Protein 2QNW (pdb70)

Sequence (80 aa):
SDDRRPLLERVKDVVADQLGVDRARINPESNFIKDLDADSSLDSVELVMAFEEKFGVSSIPDDEEEASKIATVQQDALSYIEKAKS

B-factor: mean 25.21, std 8.75, range [10.78, 59.79]

Structure (mmCIF, N/CA/C/O backbone):
data_2QNW
#
_entry.id   2QNW
#
_cell.length_a   38.814
_cell.length_b   38.814
_cell.length_c   104.617
_cell.angle_alpha   90.00
_cell.angle_beta   90.00
_cell.angle_gamma   120.00
#
_symmetry.space_group_name_H-M   'P 31 2 1'
#
loop_
_entity.id
_entity.type
_entity.pdbx_description
1 polymer 'Acyl carrier protein'
2 non-polymer 'ZINC ION'
3 non-polymer 'SODIUM ION'
4 non-polymer 'SULFATE ION'
5 water water
#
loop_
_at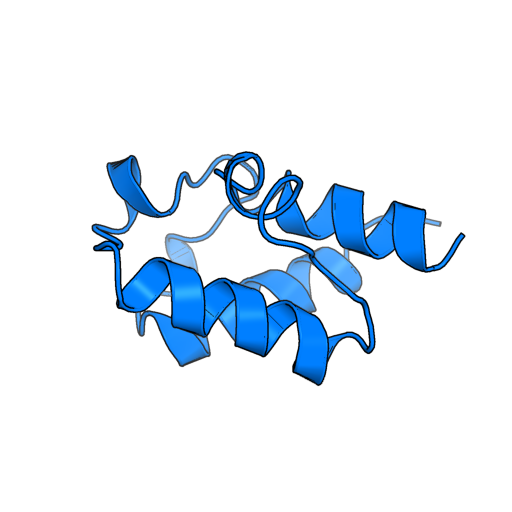om_site.group_PDB
_atom_site.id
_atom_site.type_symbol
_atom_site.label_atom_id
_atom_site.label_alt_id
_atom_site.label_comp_id
_atom_site.label_asym_id
_atom_site.label_entity_id
_atom_site.label_seq_id
_atom_site.pdbx_PDB_ins_code
_atom_site.Cartn_x
_atom_site.Cartn_y
_atom_site.Cartn_z
_atom_site.occupancy
_atom_site.B_iso_or_equiv
_atom_site.auth_seq_id
_atom_site.auth_comp_id
_atom_site.auth_asym_id
_atom_site.auth_atom_id
_atom_site.pdbx_PDB_model_num
ATOM 1 N N . SER A 1 3 ? -3.438 29.812 10.429 1.00 45.84 3 SER A N 1
ATOM 2 C CA . SER A 1 3 ? -3.812 30.333 11.794 1.00 45.69 3 SER A CA 1
ATOM 3 C C . SER A 1 3 ? -5.034 29.680 12.480 1.00 44.80 3 SER A C 1
ATOM 4 O O . SER A 1 3 ? -5.171 29.737 13.712 1.00 45.01 3 SER A O 1
ATOM 7 N N . ASP A 1 4 ? -5.949 29.140 11.677 1.00 42.82 4 ASP A N 1
ATOM 8 C CA . ASP A 1 4 ? -6.941 28.211 12.172 1.00 40.29 4 ASP A CA 1
ATOM 9 C C . ASP A 1 4 ? -6.951 27.027 11.194 1.00 37.89 4 ASP A C 1
ATOM 10 O O . ASP A 1 4 ? -6.465 27.153 10.055 1.00 36.43 4 ASP A O 1
ATOM 15 N N . ASP A 1 5 ? -7.497 25.897 11.643 1.00 34.26 5 ASP A N 1
ATOM 16 C CA . ASP A 1 5 ? -7.481 24.647 10.876 1.00 31.60 5 ASP A CA 1
ATOM 17 C C . ASP A 1 5 ? -8.651 24.479 9.873 1.00 30.03 5 ASP A C 1
ATOM 18 O O . ASP A 1 5 ? -8.800 23.402 9.246 1.00 28.87 5 ASP A O 1
ATOM 23 N N A ARG A 1 6 ? -9.467 25.514 9.691 0.50 28.58 6 ARG A N 1
ATOM 24 N N B ARG A 1 6 ? -9.446 25.542 9.733 0.50 28.48 6 ARG A N 1
ATOM 25 C CA A ARG A 1 6 ? -10.676 25.350 8.874 0.50 28.24 6 ARG A CA 1
ATOM 26 C CA B ARG A 1 6 ? -10.638 25.583 8.879 0.50 28.11 6 ARG A CA 1
ATOM 27 C C A ARG A 1 6 ? -10.436 25.001 7.385 0.50 26.52 6 ARG A C 1
ATOM 28 C C B ARG A 1 6 ? -10.406 25.056 7.453 0.50 26.46 6 ARG A C 1
ATOM 29 O O A ARG A 1 6 ? -11.115 24.098 6.862 0.50 25.27 6 ARG A O 1
ATOM 30 O O B ARG A 1 6 ? -11.055 24.081 7.036 0.50 25.44 6 ARG A O 1
ATOM 45 N N . PRO A 1 7 ? -9.501 25.713 6.694 1.00 25.44 7 PRO A N 1
ATOM 46 C CA . PRO A 1 7 ? -9.310 25.337 5.279 1.00 24.68 7 PRO A CA 1
ATOM 47 C C . PRO A 1 7 ? -8.771 23.941 5.147 1.00 23.79 7 PRO A C 1
ATOM 48 O O . PRO A 1 7 ? -9.179 23.207 4.229 1.00 24.43 7 PRO A O 1
ATOM 52 N N . LEU A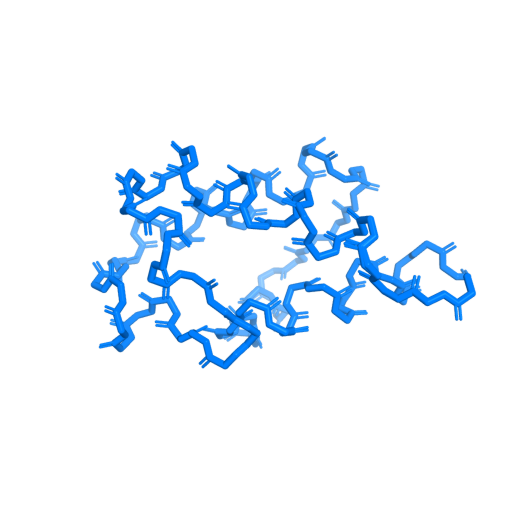 1 8 ? -7.839 23.549 6.020 1.00 22.57 8 LEU A N 1
ATOM 53 C CA . LEU A 1 8 ? -7.282 22.217 5.829 1.00 21.66 8 LEU A CA 1
ATOM 54 C C . LEU A 1 8 ? -8.295 21.160 6.281 1.00 19.82 8 LEU A C 1
ATOM 55 O O . LEU A 1 8 ? -8.376 20.135 5.667 1.00 18.36 8 LEU A O 1
ATOM 60 N N . LEU A 1 9 ? -9.102 21.439 7.301 1.00 18.46 9 LEU A N 1
ATOM 61 C C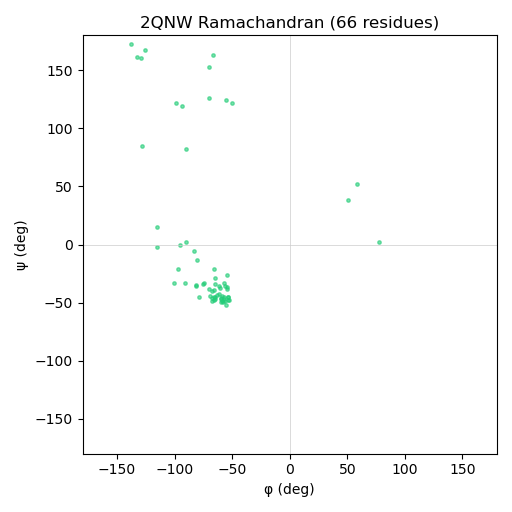A . LEU A 1 9 ? -10.190 20.489 7.627 1.00 18.31 9 LEU A CA 1
ATOM 62 C C . LEU A 1 9 ? -11.110 20.270 6.405 1.00 18.27 9 LEU A C 1
ATOM 63 O O . LEU A 1 9 ? -11.461 19.138 6.130 1.00 17.27 9 LEU A O 1
ATOM 68 N N . GLU A 1 10 ? -11.520 21.352 5.730 1.00 16.81 10 GLU A N 1
ATOM 69 C CA . GLU A 1 10 ? -12.401 21.259 4.532 1.00 18.95 10 GLU A CA 1
ATOM 70 C C . GLU A 1 10 ? -11.793 20.312 3.505 1.00 17.41 10 GLU A C 1
ATOM 71 O O . GLU A 1 10 ? -12.487 19.423 2.924 1.00 17.48 10 GLU A O 1
ATOM 77 N N . ARG A 1 11 ? -10.493 20.479 3.286 1.00 15.98 11 ARG A N 1
ATOM 78 C CA . ARG A 1 11 ? -9.798 19.750 2.220 1.00 15.87 11 ARG A CA 1
ATOM 79 C C . ARG A 1 11 ? -9.565 18.285 2.604 1.00 15.53 11 ARG A C 1
ATOM 80 O O . ARG A 1 11 ? -9.606 17.377 1.737 1.00 16.56 11 ARG A O 1
ATOM 88 N N . VAL A 1 12 ? -9.337 18.036 3.895 1.00 15.73 12 VAL A N 1
ATOM 89 C CA . VAL A 1 12 ? -9.229 16.658 4.393 1.00 14.12 12 VAL A CA 1
ATOM 90 C C . VAL A 1 12 ? -10.573 15.973 4.213 1.00 15.48 12 VAL A C 1
ATOM 91 O O . VAL A 1 12 ? -10.623 14.875 3.686 1.00 14.51 12 VAL A O 1
ATOM 95 N N . LYS A 1 13 ? -11.665 16.642 4.604 1.00 15.00 13 LYS A N 1
ATOM 96 C CA . LYS A 1 13 ? -12.978 16.023 4.425 1.00 16.67 13 LYS A CA 1
ATOM 97 C C . LYS A 1 13 ? -13.247 15.750 2.935 1.00 17.25 13 LYS A C 1
ATOM 98 O O . LYS A 1 13 ? -13.856 14.756 2.603 1.00 17.01 13 LYS A O 1
ATOM 104 N N . 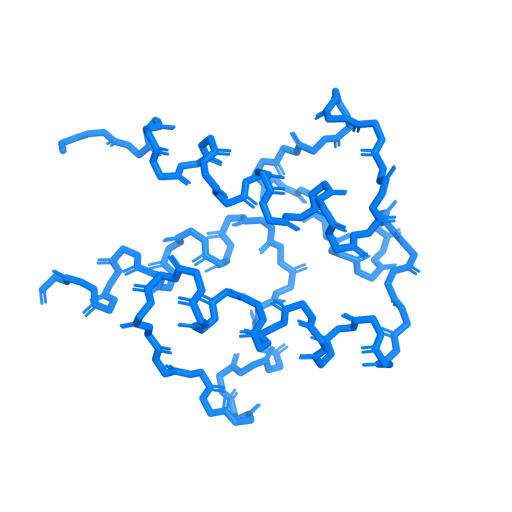ASP A 1 14 ? -12.809 16.654 2.050 1.00 17.67 14 ASP A N 1
ATOM 105 C CA . ASP A 1 14 ? -12.902 16.428 0.589 1.00 17.24 14 ASP A CA 1
ATOM 106 C C . ASP A 1 14 ? -12.290 15.107 0.145 1.00 17.07 14 ASP A C 1
ATOM 107 O O . ASP A 1 14 ? -12.898 14.344 -0.662 1.00 17.10 14 ASP A O 1
ATOM 112 N N . VAL A 1 15 ? -11.076 14.828 0.627 1.00 16.19 15 VAL A N 1
ATOM 113 C CA . VAL A 1 15 ? -10.395 13.548 0.276 1.00 16.22 15 VAL A CA 1
ATOM 114 C C . VAL A 1 15 ? -11.178 12.382 0.849 1.00 15.31 15 VAL A C 1
ATOM 115 O O . VAL A 1 15 ? -11.356 11.351 0.178 1.00 15.27 15 VAL A O 1
ATOM 119 N N . VAL A 1 16 ? -11.590 12.504 2.110 1.00 15.96 16 VAL A N 1
ATOM 120 C CA . VAL A 1 16 ? -12.382 11.419 2.761 1.00 15.51 16 VAL A CA 1
ATOM 121 C C . VAL A 1 16 ? -13.659 11.118 1.956 1.00 16.46 16 VAL A C 1
ATOM 122 O O . VAL A 1 16 ? -14.026 9.959 1.752 1.00 15.57 16 VAL A O 1
ATOM 126 N N . ALA A 1 17 ? -14.358 12.171 1.539 1.00 17.59 17 ALA A N 1
ATOM 127 C CA . ALA A 1 17 ? -15.592 12.029 0.728 1.00 18.28 17 ALA A CA 1
ATOM 128 C C . ALA A 1 17 ? -15.307 11.445 -0.639 1.00 18.07 17 ALA A C 1
ATOM 129 O O . ALA A 1 17 ? -16.054 10.593 -1.122 1.00 18.15 17 ALA A O 1
ATOM 131 N N . ASP A 1 18 ? -14.199 11.850 -1.268 1.00 17.67 18 ASP A N 1
ATOM 132 C CA . ASP A 1 18 ? -13.869 11.337 -2.595 1.00 17.35 18 ASP A CA 1
ATOM 133 C C . ASP A 1 18 ? -13.450 9.844 -2.549 1.00 17.16 18 ASP A C 1
ATOM 134 O O . ASP A 1 18 ? -13.720 9.061 -3.472 1.00 16.64 18 ASP A O 1
ATOM 139 N N . GLN A 1 19 ? -12.725 9.490 -1.502 1.00 16.29 19 GLN A N 1
ATOM 140 C CA . GLN A 1 19 ? -12.192 8.149 -1.372 1.00 17.20 19 GLN A CA 1
ATOM 141 C C . GLN A 1 19 ? -13.252 7.168 -0.900 1.00 17.94 19 GLN A C 1
ATOM 142 O O . GLN A 1 19 ? -13.305 6.032 -1.407 1.00 18.70 19 GLN A O 1
ATOM 148 N N . LEU A 1 20 ? -14.029 7.568 0.111 1.00 17.02 20 LEU A N 1
ATOM 149 C CA . LEU A 1 20 ? -14.999 6.655 0.725 1.00 18.28 20 LEU A CA 1
ATOM 150 C C . LEU A 1 20 ? -16.393 6.823 0.174 1.00 17.78 20 LEU A C 1
ATOM 151 O O . LEU A 1 20 ? -17.219 5.905 0.296 1.00 17.64 20 LEU A O 1
ATOM 156 N N . GLY A 1 21 ? -16.656 7.979 -0.416 1.00 17.59 21 GLY A N 1
ATOM 157 C CA . GLY A 1 21 ? -17.991 8.271 -1.008 1.00 18.57 21 GLY A CA 1
ATOM 158 C C . GLY A 1 21 ? -19.118 8.633 -0.046 1.00 18.69 21 GLY A C 1
ATOM 159 O O . GLY A 1 21 ? -20.245 8.838 -0.484 1.00 18.88 21 GLY A O 1
ATOM 160 N N . VAL A 1 22 ? -18.835 8.706 1.256 1.00 19.65 22 VAL A N 1
ATOM 161 C CA . VAL A 1 22 ? -19.865 9.000 2.267 1.00 21.57 22 VAL A CA 1
ATOM 162 C C . VAL A 1 22 ? -20.367 10.444 2.194 1.00 22.65 22 VAL A C 1
ATOM 163 O O . VAL A 1 22 ? -19.654 11.319 1.715 1.00 22.68 22 VAL A O 1
ATOM 167 N N . ASP A 1 23 ? -21.618 10.640 2.630 1.00 24.26 23 ASP A N 1
ATOM 168 C CA . ASP A 1 23 ? -22.276 11.962 2.809 1.00 26.96 23 ASP A CA 1
ATOM 169 C C . ASP A 1 23 ? -21.338 12.863 3.619 1.00 26.66 23 ASP A C 1
ATOM 170 O O . ASP A 1 23 ? -20.955 12.494 4.716 1.00 25.23 23 ASP A O 1
ATOM 175 N N . ARG A 1 24 ? -20.968 14.015 3.053 1.00 28.46 24 ARG A N 1
ATOM 176 C CA . ARG A 1 24 ? -20.070 14.995 3.664 1.00 29.71 24 ARG A CA 1
ATOM 177 C C . ARG A 1 24 ? -20.559 15.414 5.046 1.00 29.99 24 ARG A C 1
ATOM 178 O O . ARG A 1 24 ? -19.759 15.638 5.974 1.00 28.78 24 ARG A O 1
ATOM 186 N N . ALA A 1 25 ? -21.885 15.505 5.181 1.00 29.89 25 ALA A N 1
ATOM 187 C CA . ALA A 1 25 ? -22.511 15.805 6.459 1.00 30.26 25 ALA A CA 1
ATOM 188 C C . ALA A 1 25 ? -22.113 14.866 7.596 1.00 29.69 25 ALA A C 1
ATOM 189 O O . ALA A 1 25 ? -22.135 15.265 8.760 1.00 29.96 25 ALA A O 1
ATOM 191 N N . ARG A 1 26 ? -21.730 13.633 7.263 1.00 28.49 26 ARG A N 1
ATOM 192 C CA . ARG A 1 26 ? -21.300 12.671 8.256 1.00 27.28 26 ARG A CA 1
ATOM 193 C C . ARG A 1 26 ? -19.843 12.831 8.723 1.00 26.94 26 ARG A C 1
ATOM 194 O O . ARG A 1 26 ? -19.460 12.224 9.711 1.00 27.40 26 ARG A O 1
ATOM 202 N N . ILE A 1 27 ? -19.047 13.624 8.007 1.00 24.24 27 ILE A N 1
ATOM 203 C CA . ILE A 1 27 ? -17.612 13.672 8.242 1.00 22.21 27 ILE A CA 1
ATOM 204 C C . ILE A 1 27 ? -17.302 14.812 9.205 1.00 21.62 27 ILE A C 1
ATOM 205 O O . ILE A 1 27 ? -17.616 15.986 8.953 1.00 21.43 27 ILE A O 1
ATOM 210 N N . ASN A 1 28 ? -16.734 14.452 10.339 1.00 21.24 28 ASN A N 1
ATOM 211 C CA . ASN A 1 28 ? -16.317 15.473 11.291 1.00 21.11 28 ASN A CA 1
ATOM 212 C C . ASN A 1 28 ? -14.954 15.096 11.850 1.00 19.35 28 ASN A C 1
ATOM 213 O O . ASN A 1 28 ? -14.507 13.988 11.621 1.00 18.14 28 ASN A O 1
ATOM 218 N N . PRO A 1 29 ? -14.318 15.987 12.629 1.00 18.88 29 PRO A N 1
ATOM 219 C CA . PRO A 1 29 ? -12.982 15.667 13.129 1.00 17.42 29 PRO A CA 1
ATOM 220 C C . PRO A 1 29 ? -12.893 14.369 13.930 1.00 16.77 29 PRO A C 1
ATOM 221 O O . PRO A 1 29 ? -11.870 13.685 13.859 1.00 15.38 29 PRO A O 1
ATOM 225 N N . GLU A 1 30 ? -13.954 14.014 14.661 1.00 16.86 30 GLU A N 1
ATOM 226 C CA . GLU A 1 30 ? -13.941 12.759 15.431 1.00 18.13 30 GLU A CA 1
ATOM 227 C C . GLU A 1 30 ? -14.308 11.492 14.643 1.00 18.60 30 GLU A C 1
ATOM 228 O O . GLU A 1 30 ? -14.195 10.393 15.187 1.00 19.64 30 GLU A O 1
ATOM 234 N N . SER A 1 31 ? -14.720 11.624 13.379 1.00 18.68 31 SER A N 1
ATOM 235 C CA . SER A 1 31 ? -15.023 10.437 12.548 1.00 18.34 31 SER A CA 1
ATOM 236 C C . SER A 1 31 ? -13.826 9.487 12.484 1.00 18.52 31 SER A C 1
ATOM 237 O O . SER A 1 31 ? -12.753 9.884 12.072 1.00 17.97 31 SER A O 1
ATOM 240 N N . ASN A 1 32 ? -14.053 8.232 12.861 1.00 17.71 32 ASN A N 1
ATOM 241 C CA . ASN A 1 32 ? -13.054 7.190 12.790 1.00 18.06 32 ASN A CA 1
ATOM 242 C C . ASN A 1 32 ? -13.309 6.397 11.524 1.00 17.44 32 ASN A C 1
ATOM 243 O O . ASN A 1 32 ? -14.456 5.921 11.316 1.00 17.55 32 ASN A O 1
ATOM 248 N N . PHE A 1 33 ? -12.305 6.324 10.640 1.00 17.12 33 PHE A N 1
ATOM 249 C CA . PHE A 1 33 ? -12.555 5.761 9.294 1.00 16.07 33 PHE A CA 1
ATOM 250 C C . PHE A 1 33 ? -13.094 4.320 9.335 1.00 16.87 33 PHE A C 1
ATOM 251 O O . PHE A 1 33 ? -14.073 4.002 8.648 1.00 16.72 33 PHE A O 1
ATOM 259 N N . ILE A 1 34 ? -12.426 3.460 10.095 1.00 16.10 34 ILE A N 1
ATOM 260 C CA . ILE A 1 34 ? -12.846 2.049 10.290 1.00 18.75 34 ILE A CA 1
ATOM 261 C C . ILE A 1 34 ? -14.162 1.879 11.068 1.00 19.67 34 ILE A C 1
ATOM 262 O O . ILE A 1 34 ? -15.050 1.092 10.659 1.00 19.51 34 ILE A O 1
ATOM 267 N N . LYS A 1 35 ? -14.308 2.600 12.186 1.00 19.95 35 LYS A N 1
ATOM 268 C CA . LYS A 1 35 ? -15.463 2.348 13.059 1.00 21.30 35 LYS A CA 1
ATOM 269 C C . LYS A 1 35 ? -16.722 3.031 12.583 1.00 21.16 35 LYS A C 1
ATOM 270 O O . LYS A 1 35 ? -17.820 2.475 12.731 1.00 21.10 35 LYS A O 1
ATOM 276 N N . ASP A 1 36 ? -16.571 4.229 12.022 1.00 19.68 36 ASP A N 1
ATOM 277 C CA . ASP A 1 36 ? -17.713 5.034 11.668 1.00 19.56 36 ASP A CA 1
ATOM 278 C C . ASP A 1 36 ? -18.055 4.965 10.183 1.00 18.91 36 ASP A C 1
ATOM 279 O O . ASP A 1 36 ? -19.238 5.056 9.822 1.00 18.91 36 ASP A O 1
ATOM 284 N N . LEU A 1 37 ? -17.038 4.813 9.347 1.00 17.66 37 LEU A N 1
ATOM 285 C CA . LEU A 1 37 ? -17.214 4.930 7.908 1.00 18.12 37 LEU A CA 1
ATOM 286 C C . LEU A 1 37 ? -16.924 3.590 7.218 1.00 18.04 37 LEU A C 1
ATOM 287 O O . LEU A 1 37 ? -16.743 3.540 5.994 1.00 19.05 37 LEU A O 1
ATOM 292 N N . ASP A 1 38 ? -16.878 2.511 7.994 1.00 18.69 38 ASP A N 1
ATOM 293 C CA . ASP A 1 38 ? -16.682 1.153 7.442 1.00 19.34 38 ASP A CA 1
ATOM 294 C C . ASP A 1 38 ? -15.501 1.044 6.490 1.00 19.76 38 ASP A C 1
ATOM 295 O O . ASP A 1 38 ? -15.571 0.356 5.467 1.00 19.07 38 ASP A O 1
ATOM 300 N N . ALA A 1 39 ? -14.402 1.737 6.779 1.00 19.43 39 ALA A N 1
ATOM 301 C CA . ALA A 1 39 ? -13.200 1.558 5.967 1.00 19.74 39 ALA A CA 1
ATOM 302 C C . ALA A 1 39 ? -12.595 0.162 6.221 1.00 21.27 39 ALA A C 1
ATOM 303 O O . ALA A 1 39 ? -12.327 -0.232 7.369 1.00 21.65 39 ALA A O 1
ATOM 305 N N . ASP A 1 40 ? -12.388 -0.582 5.147 1.00 21.89 40 ASP A N 1
ATOM 306 C CA . ASP A 1 40 ? -11.707 -1.870 5.229 1.00 22.65 40 ASP A CA 1
ATOM 307 C C . ASP A 1 40 ? -10.207 -1.605 5.032 1.00 23.54 40 ASP A C 1
ATOM 308 O O . ASP A 1 40 ? -9.812 -0.462 4.894 1.00 23.90 40 ASP A O 1
ATOM 313 N N A SER A 1 41 ? -9.393 -2.655 5.046 0.50 23.99 41 SER A N 1
ATOM 314 N N B SER A 1 41 ? -9.383 -2.647 5.061 0.50 23.94 41 SER A N 1
ATOM 315 C CA A SER A 1 41 ? -7.938 -2.514 4.936 0.50 24.53 41 SER A CA 1
ATOM 316 C CA B SER A 1 41 ? -7.929 -2.476 4.952 0.50 24.38 41 SER A CA 1
ATOM 317 C C A SER A 1 41 ? -7.484 -1.898 3.610 0.50 24.40 41 SER A C 1
ATOM 318 C C B SER A 1 41 ? -7.490 -1.878 3.609 0.50 24.34 41 SER A C 1
ATOM 319 O O A SER A 1 41 ? -6.614 -1.011 3.609 0.50 24.32 41 SER A O 1
ATOM 320 O O B SER A 1 41 ? -6.631 -0.980 3.594 0.50 24.25 41 SER A O 1
ATOM 325 N N . LEU A 1 42 ? -8.074 -2.352 2.501 1.00 24.02 42 LEU A N 1
ATOM 326 C CA . LEU A 1 42 ? -7.831 -1.717 1.172 1.00 25.48 42 LEU A CA 1
ATOM 327 C C . LEU A 1 42 ? -8.258 -0.220 1.147 1.00 23.26 42 LEU A C 1
ATOM 328 O O . LEU A 1 42 ? -7.486 0.618 0.698 1.00 24.02 42 LEU A O 1
ATOM 33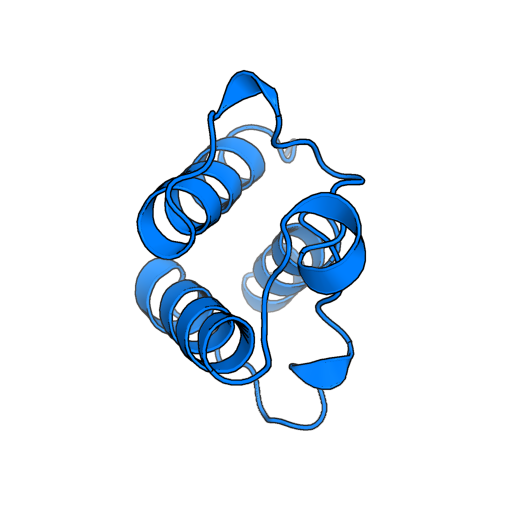3 N N . ASP A 1 43 ? -9.463 0.097 1.634 1.00 22.53 43 ASP A N 1
ATOM 334 C CA . ASP A 1 43 ? -9.996 1.468 1.686 1.00 20.55 43 ASP A CA 1
ATOM 335 C C . ASP A 1 43 ? -8.939 2.341 2.414 1.00 20.35 43 ASP A C 1
ATOM 336 O O . ASP A 1 43 ? -8.655 3.462 1.993 1.00 18.74 43 ASP A O 1
ATOM 341 N N . SER A 1 44 ? -8.425 1.811 3.527 1.00 20.09 44 SER A N 1
ATOM 342 C CA . SER A 1 44 ? -7.484 2.544 4.398 1.00 20.75 44 SER A CA 1
ATOM 343 C C . SER A 1 44 ? -6.118 2.856 3.756 1.00 20.06 44 SER A C 1
ATOM 344 O O . SER A 1 44 ? -5.610 3.950 3.889 1.00 18.68 44 SER A O 1
ATOM 347 N N . VAL A 1 45 ? -5.516 1.876 3.083 1.00 20.62 45 VAL A N 1
ATOM 348 C CA . VAL A 1 45 ? -4.289 2.096 2.326 1.00 20.61 45 VAL A CA 1
ATOM 349 C C . VAL A 1 45 ? -4.509 3.142 1.235 1.00 21.16 45 VAL A C 1
ATOM 350 O O . VAL A 1 45 ? -3.716 4.068 1.121 1.00 20.94 45 VAL A O 1
ATOM 354 N N . GLU A 1 46 ? -5.601 3.013 0.477 1.00 20.33 46 GLU A N 1
ATOM 355 C CA . GLU A 1 46 ? -5.869 3.967 -0.593 1.00 20.31 46 GLU A CA 1
ATOM 356 C C . GLU A 1 46 ? -6.124 5.369 -0.017 1.00 19.22 46 GLU A C 1
ATOM 357 O O . GLU A 1 46 ? -5.772 6.362 -0.634 1.00 18.87 46 GLU A O 1
ATOM 363 N N . LEU A 1 47 ? -6.746 5.439 1.154 1.00 18.89 47 LEU A N 1
ATOM 364 C CA . LEU A 1 47 ? -7.081 6.744 1.742 1.00 17.55 47 LEU A CA 1
ATOM 365 C C . LEU A 1 47 ? -5.789 7.441 2.168 1.00 17.17 47 LEU A C 1
ATOM 366 O O . LEU A 1 47 ? -5.607 8.642 1.951 1.00 17.11 47 LEU A O 1
ATOM 371 N N . VAL A 1 48 ? -4.915 6.679 2.792 1.00 17.96 48 VAL A N 1
ATOM 372 C CA . VAL A 1 48 ? -3.590 7.164 3.191 1.00 19.94 48 VAL A CA 1
ATOM 373 C C . VAL A 1 48 ? -2.825 7.697 1.978 1.00 20.24 48 VAL A C 1
ATOM 374 O O . VAL A 1 48 ? -2.289 8.810 2.009 1.00 21.97 48 VAL A O 1
ATOM 378 N N . MET A 1 49 ? -2.794 6.914 0.903 1.00 20.83 49 MET A N 1
ATOM 379 C CA . MET A 1 49 ? -2.101 7.333 -0.303 1.00 20.66 49 MET A CA 1
ATOM 380 C C . MET A 1 49 ? -2.721 8.614 -0.864 1.00 20.46 49 MET A C 1
ATOM 381 O O . MET A 1 49 ? -2.016 9.460 -1.377 1.00 20.83 49 MET A O 1
ATOM 386 N N . ALA A 1 50 ? -4.042 8.759 -0.760 1.00 19.92 50 ALA A N 1
ATOM 387 C CA . ALA A 1 50 ? -4.688 9.956 -1.256 1.00 18.85 50 ALA A CA 1
ATOM 388 C C . ALA A 1 50 ? -4.319 11.191 -0.445 1.00 18.84 50 ALA A C 1
ATO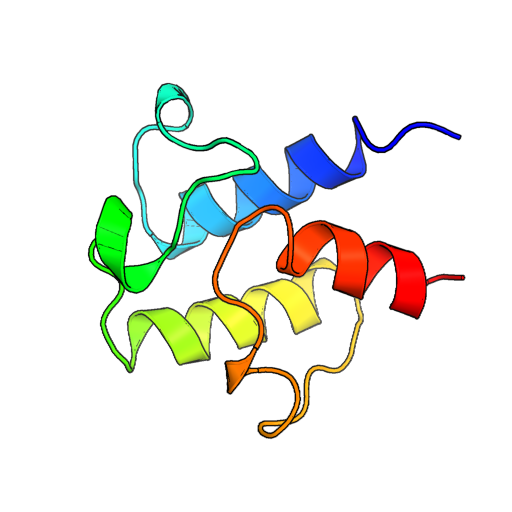M 389 O O . ALA A 1 50 ? -4.140 12.305 -1.016 1.00 17.37 50 ALA A O 1
ATOM 391 N N . PHE A 1 51 ? -4.240 11.033 0.883 1.00 17.13 51 PHE A N 1
ATOM 392 C CA . PHE A 1 51 ? -3.748 12.142 1.722 1.00 16.79 51 PHE A CA 1
ATOM 393 C C . PHE A 1 51 ? -2.329 12.525 1.285 1.00 16.58 51 PHE A C 1
ATOM 394 O O . PHE A 1 51 ? -2.009 13.738 1.138 1.00 17.13 51 PHE A O 1
ATOM 402 N N . GLU A 1 52 ? -1.481 11.516 1.059 1.00 18.16 52 GLU A N 1
ATOM 403 C CA . GLU A 1 52 ? -0.091 11.791 0.634 1.00 18.90 52 GLU A CA 1
ATOM 404 C C . GLU A 1 52 ? -0.034 12.585 -0.691 1.00 20.39 52 GLU A C 1
ATOM 405 O O . GLU A 1 52 ? 0.652 13.596 -0.773 1.00 20.68 52 GLU A O 1
ATOM 411 N N . GLU A 1 53 ? -0.783 12.151 -1.697 1.00 20.59 53 GLU A N 1
ATOM 412 C CA . GLU A 1 53 ? -0.829 12.836 -2.994 1.00 21.80 53 GLU A CA 1
ATOM 413 C C . GLU A 1 53 ? -1.484 14.215 -2.933 1.00 21.10 53 GLU A C 1
ATOM 414 O O . GLU A 1 53 ? -0.974 15.222 -3.492 1.00 20.14 53 GLU A O 1
ATOM 420 N N . LYS A 1 54 ? -2.651 14.254 -2.290 1.00 19.59 54 LYS A 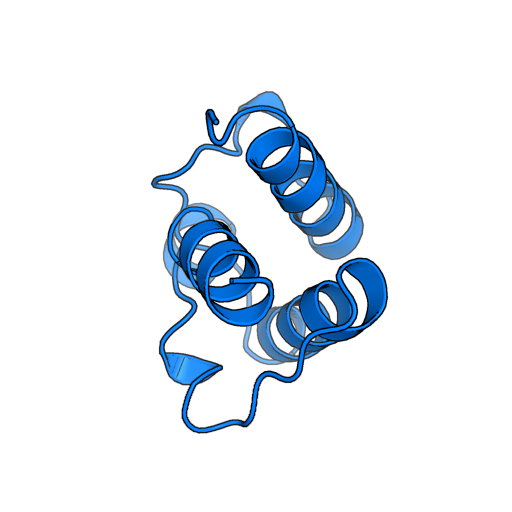N 1
ATOM 421 C CA . LYS A 1 54 ? -3.421 15.491 -2.184 1.00 19.00 54 LYS A CA 1
ATOM 422 C C . LYS A 1 54 ? -2.746 16.611 -1.368 1.00 19.51 54 LYS A C 1
ATOM 423 O O . LYS A 1 54 ? -3.035 17.789 -1.592 1.00 20.32 54 LYS A O 1
ATOM 429 N N . PHE A 1 55 ? -1.912 16.246 -0.400 1.00 18.10 55 PHE A N 1
ATOM 430 C CA . PHE A 1 55 ? -1.311 17.230 0.472 1.00 18.59 55 PHE A CA 1
ATOM 431 C C . PHE A 1 55 ? 0.230 17.319 0.339 1.00 18.46 55 PHE A C 1
ATOM 432 O O . PHE A 1 55 ? 0.848 18.153 0.981 1.00 19.39 55 PHE A O 1
ATOM 440 N N . GLY A 1 56 ? 0.805 16.476 -0.503 1.00 19.36 56 GLY A N 1
ATOM 441 C CA . GLY A 1 56 ? 2.248 16.427 -0.700 1.00 20.04 56 GLY A CA 1
ATOM 442 C C . GLY A 1 56 ? 2.965 16.132 0.609 1.00 19.88 56 GLY A C 1
ATOM 443 O O . GLY A 1 56 ? 3.911 16.820 0.991 1.00 19.64 56 GLY A O 1
ATOM 444 N N . VAL A 1 57 ? 2.531 15.069 1.285 1.00 19.17 57 VAL A N 1
ATOM 445 C CA . VAL A 1 57 ? 3.153 14.656 2.542 1.00 20.89 57 VAL A CA 1
ATOM 446 C C . VAL A 1 57 ? 3.483 13.179 2.431 1.00 21.35 57 VAL A C 1
ATOM 447 O O . VAL A 1 57 ? 2.934 12.480 1.568 1.00 21.71 57 VAL A O 1
ATOM 451 N N . SER A 1 58 ? 4.389 12.703 3.279 1.00 21.20 58 SER A N 1
ATOM 452 C CA A SER A 1 58 ? 4.746 11.285 3.313 0.50 21.16 58 SER A CA 1
ATOM 453 C CA B SER A 1 58 ? 4.792 11.294 3.340 0.50 21.60 58 SER A CA 1
ATOM 454 C C . SER A 1 58 ? 4.206 10.649 4.586 1.00 21.77 58 SER A C 1
ATOM 455 O O . SER A 1 58 ? 4.344 11.215 5.685 1.00 21.42 58 SER A O 1
ATOM 460 N N . ILE A 1 59 ? 3.562 9.494 4.422 1.00 21.44 59 ILE A N 1
ATOM 461 C CA . ILE A 1 59 ? 2.945 8.762 5.542 1.00 22.26 59 ILE A CA 1
ATOM 462 C C . ILE A 1 59 ? 3.417 7.313 5.525 1.00 23.10 59 ILE A C 1
ATOM 463 O O . ILE A 1 59 ? 2.730 6.402 4.956 1.00 23.84 59 ILE A O 1
ATOM 468 N N . PRO A 1 60 ? 4.586 7.076 6.139 1.00 23.16 60 PRO A N 1
ATOM 469 C CA . PRO A 1 60 ? 5.127 5.712 6.122 1.00 24.48 60 PRO A CA 1
ATOM 470 C C . PRO A 1 60 ? 4.228 4.762 6.929 1.00 25.11 60 PRO A C 1
ATOM 471 O O . PRO A 1 60 ? 3.375 5.255 7.685 1.00 23.55 60 PRO A O 1
ATOM 475 N N . ASP A 1 61 ? 4.369 3.436 6.752 1.00 25.70 61 ASP A N 1
ATOM 476 C CA A ASP A 1 61 ? 3.371 2.511 7.318 0.50 26.35 61 ASP A CA 1
ATOM 477 C CA B ASP A 1 61 ? 3.436 2.441 7.333 0.50 25.55 61 ASP A CA 1
ATOM 478 C C . ASP A 1 61 ? 3.255 2.610 8.838 1.00 26.20 61 ASP A C 1
ATOM 479 O O . ASP A 1 61 ? 2.170 2.403 9.392 1.00 25.32 61 ASP A O 1
ATOM 488 N N . GLU A 1 62 ? 4.352 2.965 9.491 1.00 26.71 62 GLU A N 1
ATOM 489 C CA A GLU A 1 62 ? 4.349 3.097 10.945 0.50 27.07 62 GLU A CA 1
ATOM 490 C CA B GLU A 1 62 ? 4.396 3.128 10.928 0.50 27.21 62 GLU A CA 1
ATOM 491 C C . GLU A 1 62 ? 3.480 4.269 11.388 1.00 27.10 62 GLU A C 1
ATOM 492 O O . GLU A 1 62 ? 2.797 4.161 12.414 1.00 28.77 62 GLU A O 1
ATOM 503 N N . GLU A 1 63 ? 3.462 5.360 10.625 1.00 24.76 63 GLU A N 1
ATOM 504 C CA . GLU A 1 63 ? 2.551 6.475 10.941 1.00 23.94 63 GLU A CA 1
ATOM 505 C C . GLU A 1 63 ? 1.131 6.191 10.411 1.00 22.66 63 GLU A C 1
ATOM 506 O O . GLU A 1 63 ? 0.149 6.556 11.064 1.00 21.97 63 GLU A O 1
ATOM 512 N N . ALA A 1 64 ? 1.023 5.509 9.261 1.00 20.99 64 ALA A N 1
ATOM 513 C CA . ALA A 1 64 ? -0.289 5.210 8.631 1.00 20.16 64 ALA A CA 1
ATOM 514 C C . ALA A 1 64 ? -1.255 4.499 9.574 1.00 21.27 64 ALA A C 1
ATOM 515 O O . ALA A 1 64 ? -2.460 4.797 9.599 1.00 20.31 64 ALA A O 1
ATOM 517 N N . SER A 1 65 ? -0.725 3.589 10.390 1.00 22.15 65 SER A N 1
ATOM 518 C CA . SER A 1 65 ? -1.556 2.819 11.316 1.00 23.39 65 SER A CA 1
ATOM 519 C C . SER A 1 65 ? -2.192 3.714 12.387 1.00 24.31 65 SER A C 1
ATOM 520 O O . SER A 1 65 ? -3.231 3.388 12.946 1.00 24.14 65 SER A O 1
ATOM 523 N N . LYS A 1 66 ? -1.604 4.886 12.615 1.00 22.95 66 LYS A N 1
ATOM 524 C CA . LYS A 1 66 ? -2.061 5.778 13.657 1.00 23.50 66 LYS A CA 1
ATOM 525 C C . LYS A 1 66 ? -3.016 6.838 13.124 1.00 23.30 66 LYS A C 1
ATOM 526 O O . LYS A 1 66 ? -3.475 7.660 13.897 1.00 25.01 66 LYS A O 1
ATOM 532 N N . ILE A 1 67 ? -3.299 6.837 11.814 1.00 21.33 67 ILE A N 1
ATOM 533 C CA . ILE A 1 67 ? -4.220 7.819 11.243 1.00 20.13 67 ILE A CA 1
ATOM 534 C C . ILE A 1 67 ? -5.617 7.175 11.314 1.00 20.67 67 ILE A C 1
ATOM 535 O O . ILE A 1 67 ? -6.082 6.587 10.332 1.00 19.93 67 ILE A O 1
ATOM 540 N N . ALA A 1 68 ? -6.257 7.266 12.476 1.00 18.32 68 ALA A N 1
ATOM 541 C CA . ALA A 1 68 ? -7.535 6.600 12.733 1.00 18.85 68 ALA A CA 1
ATOM 542 C C . ALA A 1 68 ? -8.727 7.461 12.397 1.00 17.78 68 ALA A C 1
ATOM 543 O O . ALA A 1 68 ? -9.791 6.948 12.058 1.00 17.57 68 ALA A O 1
ATOM 545 N N . THR A 1 69 ? -8.562 8.773 12.589 1.00 17.55 69 THR A N 1
ATOM 546 C CA . THR A 1 69 ? -9.650 9.738 12.482 1.00 16.65 69 THR A CA 1
ATOM 547 C C . THR A 1 69 ? -9.318 10.856 11.508 1.00 15.80 69 THR A C 1
ATOM 548 O O . THR A 1 69 ? -8.155 11.011 11.078 1.00 14.63 69 THR A O 1
ATOM 552 N N . VAL A 1 70 ? -10.361 11.621 11.152 1.00 15.74 70 VAL A N 1
ATOM 553 C CA . VAL A 1 70 ? -10.254 12.848 10.369 1.00 14.17 70 VAL A CA 1
ATOM 554 C C . VAL A 1 70 ? -9.249 13.810 11.074 1.00 15.28 70 VAL A C 1
ATOM 555 O O . VAL A 1 70 ? -8.350 14.366 10.422 1.00 15.42 70 VAL A O 1
ATOM 559 N N A GLN A 1 71 ? -9.411 13.990 12.386 0.70 14.61 71 GLN A N 1
ATOM 560 N N B GLN A 1 71 ? -9.406 13.977 12.389 0.30 14.94 71 GLN A N 1
ATOM 561 C CA A GLN A 1 71 ? -8.485 14.861 13.133 0.70 15.83 71 GLN A CA 1
ATOM 562 C CA B GLN A 1 71 ? -8.524 14.850 13.183 0.30 15.56 71 GLN A CA 1
ATOM 563 C C A GLN A 1 71 ? -7.029 14.418 13.028 0.70 14.93 71 GLN A C 1
ATOM 564 C C B GLN A 1 71 ? -7.048 14.416 13.143 0.30 15.15 71 GLN A C 1
ATOM 565 O O A GLN A 1 71 ? -6.120 15.270 12.907 0.70 14.89 71 GLN A O 1
ATOM 566 O O B GLN A 1 71 ? -6.149 15.269 13.131 0.30 15.11 71 GLN A O 1
ATOM 577 N N . ASP A 1 72 ? -6.806 13.103 13.125 1.00 15.05 72 ASP A N 1
ATOM 578 C CA . ASP A 1 72 ? -5.422 12.546 13.054 1.00 15.61 72 ASP A CA 1
ATOM 579 C C . ASP A 1 72 ? -4.785 12.950 11.748 1.00 15.70 72 ASP A C 1
ATOM 580 O O . ASP A 1 72 ? -3.643 13.425 11.716 1.00 14.21 72 ASP A O 1
ATOM 585 N N . ALA A 1 73 ? -5.530 12.760 10.668 1.00 16.23 73 ALA A N 1
ATOM 586 C CA . ALA A 1 73 ? -5.028 13.122 9.335 1.00 16.71 73 ALA A CA 1
ATOM 587 C C . ALA A 1 73 ? -4.700 14.624 9.237 1.00 16.41 73 ALA A C 1
ATOM 588 O O . ALA A 1 73 ? -3.590 14.993 8.807 1.00 17.85 73 ALA A O 1
ATOM 590 N N . LEU A 1 74 ? -5.640 15.473 9.662 1.00 15.98 74 LEU A N 1
ATOM 591 C CA . LEU A 1 74 ? -5.470 16.956 9.705 1.00 17.03 74 LEU A CA 1
ATOM 592 C C . LEU A 1 74 ? -4.231 17.360 10.508 1.00 17.08 74 LEU A C 1
ATOM 593 O O . LEU A 1 74 ? -3.387 18.133 10.027 1.00 17.07 74 LEU A O 1
ATOM 598 N N . SER A 1 75 ? -4.128 16.844 11.732 1.00 18.27 75 SER A N 1
ATOM 599 C CA . SER A 1 75 ? -2.976 17.159 12.609 1.00 18.86 75 SER A CA 1
ATOM 600 C C . SER A 1 75 ? -1.672 16.705 11.992 1.00 18.55 75 SER A C 1
ATOM 601 O O . SER A 1 75 ? -0.671 17.450 12.034 1.00 18.89 75 SER A O 1
ATOM 604 N N . TYR A 1 76 ? -1.664 15.498 11.415 1.00 18.89 76 TYR A N 1
ATOM 605 C CA . TYR A 1 76 ? -0.449 14.992 10.754 1.00 18.37 76 TYR A CA 1
ATOM 606 C C . TYR A 1 76 ? 0.031 15.892 9.597 1.00 18.70 76 TYR A C 1
ATOM 607 O O . TYR A 1 76 ? 1.264 16.200 9.463 1.00 17.84 76 TYR A O 1
ATOM 616 N N . ILE A 1 77 ? -0.924 16.297 8.760 1.00 16.90 77 ILE A N 1
ATOM 617 C CA . ILE A 1 77 ? -0.646 17.146 7.593 1.00 18.15 77 ILE A CA 1
ATOM 618 C C . ILE A 1 77 ? -0.154 18.525 8.049 1.00 19.81 77 ILE A C 1
ATOM 619 O O . ILE A 1 77 ? 0.899 19.046 7.575 1.00 19.46 77 ILE A O 1
ATOM 624 N N . GLU A 1 78 ? -0.877 19.108 9.008 1.00 19.43 78 GLU A N 1
ATOM 625 C CA . GLU A 1 78 ? -0.444 20.373 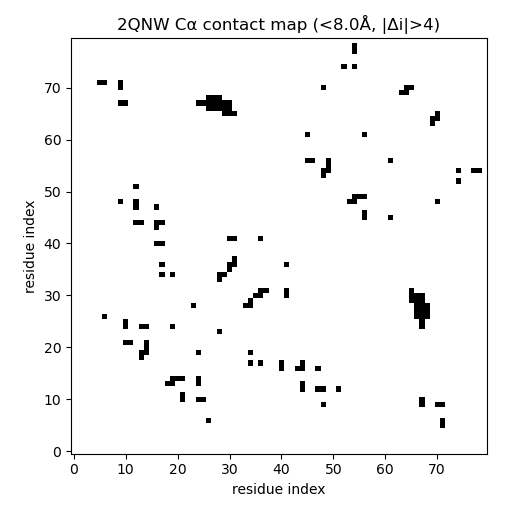9.596 1.00 22.72 78 GLU A CA 1
ATOM 626 C C . GLU A 1 78 ? 0.995 20.345 10.126 1.00 23.18 78 GLU A C 1
ATOM 627 O O . GLU A 1 78 ? 1.783 21.251 9.817 1.00 24.36 78 GLU A O 1
ATOM 633 N N . LYS A 1 79 ? 1.330 19.312 10.894 1.00 24.65 79 LYS A N 1
ATOM 634 C CA . LYS A 1 79 ? 2.696 19.105 11.411 1.00 26.52 79 LYS A CA 1
ATOM 635 C C . LYS A 1 79 ? 3.735 18.886 10.290 1.00 27.32 79 LYS A C 1
ATOM 636 O O . LYS A 1 79 ? 4.836 19.457 10.326 1.00 26.79 79 LYS A O 1
ATOM 642 N N . ALA A 1 80 ? 3.379 18.079 9.294 1.00 26.53 80 ALA A N 1
ATOM 643 C CA . ALA A 1 80 ? 4.227 17.881 8.120 1.00 28.00 80 ALA A CA 1
ATOM 644 C C . ALA A 1 80 ? 4.574 19.186 7.400 1.00 29.16 80 ALA A C 1
ATOM 645 O O . ALA A 1 80 ? 5.701 19.335 6.909 1.00 30.41 80 ALA A O 1
ATOM 647 N N . LYS A 1 81 ? 3.640 20.130 7.359 1.00 29.20 81 LYS A N 1
ATOM 648 C CA . LYS A 1 81 ? 3.849 21.405 6.648 1.00 31.31 81 LYS A CA 1
ATOM 649 C C . LYS A 1 81 ? 4.460 22.518 7.516 1.00 32.89 81 LYS A C 1
ATOM 650 O O . LYS A 1 81 ? 4.648 23.654 7.044 1.00 33.66 81 LYS A O 1
ATOM 656 N N . SER A 1 82 ? 4.768 22.191 8.769 1.00 33.76 82 SER A N 1
ATOM 657 C CA . SER A 1 82 ? 5.243 23.181 9.747 1.00 35.39 82 SER A CA 1
ATOM 658 C C . SER A 1 82 ? 6.784 23.298 9.772 1.00 36.14 82 SER A C 1
ATOM 659 O O . SER A 1 82 ? 7.498 22.483 9.141 1.00 38.34 82 SER A O 1
#

Foldseek 3Di:
DDLVVVLVVLLVLVCVLLVDDSVQADQADFCCPRSVQDPVSLVVSQVSLCVSLVFDQPPVNSVVCGGSNSSSVVSVVRVD

Solvent-accessible surface area: 5143 Å² total; per-residue (Å²): 173,100,60,188,85,58,33,81,125,0,43,36,4,0,24,108,80,38,63,27,94,88,93,123,4,67,48,150,5,24,7,115,173,75,13,124,6,79,96,130,40,30,87,81,3,17,91,12,0,44,144,116,19,70,17,88,10,61,113,116,56,26,96,131,18,39,27,0,68,47,1,4,51,46,1,80,161,54,115,124

InterPro domains:
  IPR003231 Acyl carrier protein [MF_01217] (105-179)
  IPR003231 Acyl carrier protein [PTHR20863] (97-179)
  IPR003231 Acyl carrier protein [TIGR00517] (106-178)
  IPR009081 Phosphopantetheine binding ACP domain [PF00550] (108-175)
  IPR009081 Phosphopantetheine binding ACP domain [PS50075] (104-179)
  IPR036736 ACP-like superfamily [G3DSA:1.10.1200.10] (99-180)
  IPR036736 ACP-like superfamily [SSF47336] (104-178)

Secondary structure (DSSP, 8-state):
--SHHHHHHHHHHHHHHH---GGG--TT-BHHHHS---HHHHHHHHHHHHHHHT----HHHHTT--BHHHHHHHHHHHT-

Organism: Toxoplasma gondii (NCBI:txid5811)

CATH classification: 1.10.1200.10

Nearest PDB structures (foldseek):
  2qnw-assembly1_A  TM=1.013E+00  e=2.640E-12  Toxoplasma gondii RH
  7pdi-assembly1_A  TM=9.857E-01  e=1.750E-07  Pseudomonas putida KT2440
  3gzl-assembly1_A  TM=9.576E-01  e=1.034E-07  Plasmodium falciparum
  1x3o-assembly1_A  TM=9.570E-01  e=1.967E-07  Thermus thermophilus HB8
  1l0i-assembly1_A  TM=9.768E-01  e=5.311E-07  Escherichia coli

Radius of gyration: 11.39 Å; Cα contacts (8 Å, |Δi|>4): 85; chains: 1; bounding box: 28×33×18 Å